Protein AF-A0A6L7GH32-F1 (afdb_monomer)

Nearest PDB structures (foldseek):
  4e69-assembly1_B  TM=6.789E-01  e=4.777E+00  Oceanicola granulosus HTCC2516
  1tfe-assembly1_A-2  TM=6.908E-01  e=7.523E+00  Thermus thermophilus

Mean predicted aligned error: 10.5 Å

Organism: NCBI:txid1849021

Radius of gyration: 19.17 Å; Cα contacts (8 Å, |Δi|>4): 123; chains: 1; bounding box: 41×39×49 Å

Solvent-accessible surface area (backbone atoms only — not comparable to full-atom values): 8991 Å² total; per-residue (Å²): 132,57,72,69,58,53,53,52,50,51,54,54,54,58,49,50,53,65,69,59,48,44,58,91,84,36,71,54,90,64,94,74,37,74,51,85,72,98,73,86,88,72,58,81,89,29,44,66,53,24,52,50,42,38,52,54,28,53,77,66,68,46,56,62,48,33,28,50,49,33,18,45,61,73,35,36,99,73,83,87,57,57,54,53,92,94,62,56,97,86,47,87,66,61,55,75,67,46,94,81,47,30,35,70,44,72,44,87,48,71,64,49,43,62,77,43,38,87,59,66,68,38,40,49,67,58,32,67,76,64,55,60,88,52,50,72,50,70,39,80,70,69,64,92,63,38,98

Foldseek 3Di:
DDPVVVVVVVVVVVVVVQQPQDQVNHRDPDDWDFADDPDDDAPPQLVVQLVVQLVVCVVSVGDCRGSNVRSRVVRDPDDADQADPPDDPPPPDCSVVPPQHAHEQEQPDPVSCVVCCVLLVQAPVSVVVPPDPSYDYYPPDPNVSHD

Sequence (147 aa):
MGLAARLAQAKKAKRSFLDAISLRGQPAEYPLLAGYSDFLVIPAEAIDDFVHYCGVFAALNIFAEVAVPTALALAADSVKTELCANSHFHDENPARTDPHGLCGVELWNAADKARHAGLLDGSLDHLCANFPADWLYIHPVKLSRYT

pLDDT: mean 77.71, std 15.43, range [43.84, 98.19]

Structure (mmCIF, N/CA/C/O backbone):
data_AF-A0A6L7GH32-F1
#
_entry.id   AF-A0A6L7GH32-F1
#
loop_
_atom_site.group_PDB
_atom_site.id
_atom_site.type_symbol
_atom_site.label_atom_id
_atom_site.label_alt_id
_atom_site.label_comp_id
_atom_site.label_asym_id
_atom_site.label_entity_id
_atom_site.label_seq_id
_atom_site.pdbx_PDB_ins_code
_atom_site.Cartn_x
_atom_site.Cartn_y
_atom_site.Cartn_z
_atom_site.occupancy
_atom_site.B_iso_or_equiv
_atom_site.auth_seq_id
_atom_site.auth_comp_id
_atom_site.auth_asym_id
_atom_site.auth_atom_id
_atom_site.pdbx_PDB_model_num
ATOM 1 N N . MET A 1 1 ? 15.127 27.411 19.476 1.00 56.69 1 MET A N 1
ATOM 2 C CA . MET A 1 1 ? 14.548 26.193 20.093 1.00 56.69 1 MET A CA 1
ATOM 3 C C . MET A 1 1 ? 15.514 25.041 19.866 1.00 56.69 1 MET A C 1
ATOM 5 O O . MET A 1 1 ? 15.874 24.818 18.718 1.00 56.69 1 MET A O 1
ATOM 9 N N . GLY A 1 2 ? 15.984 24.371 20.924 1.00 70.94 2 GLY A N 1
ATOM 10 C CA . GLY A 1 2 ? 16.946 23.265 20.800 1.00 70.94 2 GLY A CA 1
ATOM 11 C C . GLY A 1 2 ? 16.342 22.024 20.130 1.00 70.94 2 GLY A C 1
ATOM 12 O O . GLY A 1 2 ? 15.134 21.800 20.226 1.00 70.94 2 GLY A O 1
ATOM 13 N N . LEU A 1 3 ? 17.179 21.215 19.473 1.00 61.66 3 LEU A N 1
ATOM 14 C CA . LEU A 1 3 ? 16.788 20.001 18.737 1.00 61.66 3 LEU A CA 1
ATOM 15 C C . LEU A 1 3 ? 15.916 19.051 19.582 1.00 61.66 3 LEU A C 1
ATOM 17 O O . LEU A 1 3 ? 14.873 18.592 19.124 1.00 61.66 3 LEU A O 1
ATOM 21 N N . ALA A 1 4 ? 16.266 18.857 20.856 1.00 64.88 4 ALA A N 1
ATOM 22 C CA . ALA A 1 4 ? 15.500 18.037 21.797 1.00 64.88 4 ALA A CA 1
ATOM 23 C C . ALA A 1 4 ? 14.073 18.567 22.058 1.00 64.88 4 ALA A C 1
ATOM 25 O O . ALA A 1 4 ? 13.132 17.784 22.168 1.00 64.88 4 ALA A O 1
ATOM 26 N N . ALA A 1 5 ? 13.886 19.892 22.100 1.00 60.28 5 ALA A N 1
ATOM 27 C CA . ALA A 1 5 ? 12.573 20.509 22.300 1.00 60.28 5 ALA A CA 1
ATOM 28 C C . ALA A 1 5 ? 11.682 20.378 21.053 1.00 60.28 5 ALA A C 1
ATOM 30 O O . ALA A 1 5 ? 10.479 20.154 21.177 1.00 60.28 5 ALA A O 1
ATOM 31 N N . ARG A 1 6 ? 12.273 20.454 19.850 1.00 50.50 6 ARG A N 1
ATOM 32 C CA . ARG A 1 6 ? 11.562 20.204 18.583 1.00 50.50 6 ARG A CA 1
ATOM 33 C C . ARG A 1 6 ? 11.116 18.746 18.458 1.00 50.50 6 ARG A C 1
ATOM 35 O O . ARG A 1 6 ? 9.960 18.499 18.130 1.00 50.50 6 ARG A O 1
ATOM 42 N N . LEU A 1 7 ? 11.988 17.794 18.798 1.00 54.31 7 LEU A N 1
ATOM 43 C CA . LEU A 1 7 ? 11.668 16.360 18.787 1.00 54.31 7 LEU A CA 1
ATOM 44 C C . LEU A 1 7 ? 10.582 15.995 19.814 1.00 54.31 7 LEU A C 1
ATOM 46 O O . LEU A 1 7 ? 9.678 15.216 19.513 1.00 54.31 7 LEU A O 1
ATOM 50 N N . ALA A 1 8 ? 10.626 16.589 21.010 1.00 53.38 8 ALA A N 1
ATOM 51 C CA . ALA A 1 8 ? 9.599 16.396 22.033 1.00 53.38 8 ALA A CA 1
ATOM 52 C C . ALA A 1 8 ? 8.235 16.968 21.608 1.00 53.38 8 ALA A C 1
ATOM 54 O O . ALA A 1 8 ? 7.204 16.335 21.834 1.00 53.38 8 ALA A O 1
ATOM 55 N N . GLN A 1 9 ? 8.218 18.133 20.953 1.00 49.41 9 GLN A N 1
ATOM 56 C CA . GLN A 1 9 ? 6.991 18.746 20.445 1.00 49.41 9 GLN A CA 1
ATOM 57 C C . GLN A 1 9 ? 6.383 17.950 19.280 1.00 49.41 9 GLN A C 1
ATOM 59 O O . GLN A 1 9 ? 5.174 17.728 19.274 1.00 49.41 9 GLN A O 1
ATOM 64 N N . ALA A 1 10 ? 7.209 17.438 18.361 1.00 52.53 10 ALA A N 1
ATOM 65 C CA . ALA A 1 10 ? 6.764 16.552 17.285 1.00 52.53 10 ALA A CA 1
ATOM 66 C C . ALA A 1 10 ? 6.168 15.238 17.827 1.00 52.53 10 ALA A C 1
ATOM 68 O O . ALA A 1 10 ? 5.080 14.841 17.417 1.00 52.53 10 ALA A O 1
ATOM 69 N N . LYS A 1 11 ? 6.809 14.602 18.823 1.00 49.41 11 LYS A N 1
ATOM 70 C CA . LYS A 1 11 ? 6.249 13.420 19.510 1.00 49.41 11 LYS A CA 1
ATOM 71 C C . LYS A 1 11 ? 4.917 13.714 20.209 1.00 49.41 11 LYS A C 1
ATOM 73 O O . LYS A 1 11 ? 4.025 12.871 20.188 1.00 49.41 11 LYS A O 1
ATOM 78 N N . LYS A 1 12 ? 4.770 14.897 20.816 1.00 46.41 12 LYS A N 1
ATOM 79 C CA . LYS A 1 12 ? 3.535 15.312 21.501 1.00 46.41 12 LYS A CA 1
ATOM 80 C C . LYS A 1 12 ? 2.378 15.546 20.519 1.00 46.41 12 LYS A C 1
ATOM 82 O O . LYS A 1 12 ? 1.256 15.167 20.828 1.00 46.41 12 LYS A O 1
ATOM 87 N N . ALA A 1 13 ? 2.661 16.102 19.339 1.00 54.34 13 ALA A N 1
ATOM 88 C CA . ALA A 1 13 ? 1.679 16.287 18.267 1.00 54.34 13 ALA A CA 1
ATOM 89 C C . ALA A 1 13 ? 1.266 14.961 17.594 1.00 54.34 13 ALA A C 1
ATOM 91 O O . ALA A 1 13 ? 0.090 14.767 17.308 1.00 54.34 13 ALA A O 1
ATOM 92 N N . LYS A 1 14 ? 2.198 14.011 17.400 1.00 50.19 14 LYS A N 1
ATOM 93 C CA . LYS A 1 14 ? 1.874 12.673 16.856 1.00 50.19 14 LYS A CA 1
ATOM 94 C C . LYS A 1 14 ? 0.947 11.875 17.787 1.00 50.19 14 LYS A C 1
ATOM 96 O O . LYS A 1 14 ? 0.012 11.240 17.314 1.00 50.19 14 LYS A O 1
ATOM 101 N N . ARG A 1 15 ? 1.162 11.947 19.109 1.00 49.94 15 ARG A N 1
ATOM 102 C CA . ARG A 1 15 ? 0.260 11.329 20.100 1.00 49.94 15 ARG A CA 1
ATOM 103 C C . ARG A 1 15 ? -1.145 11.936 20.050 1.00 49.94 15 ARG A C 1
ATOM 105 O O . ARG A 1 15 ? -2.117 11.195 20.046 1.00 49.94 15 ARG A O 1
ATOM 112 N N . SER A 1 16 ? -1.255 13.260 19.891 1.00 56.47 16 SER A N 1
ATOM 113 C CA . SER A 1 16 ? -2.560 13.930 19.927 1.00 56.47 16 SER A CA 1
ATOM 114 C C . SER A 1 16 ? -3.489 13.584 18.766 1.00 56.47 16 SER A C 1
ATOM 116 O O . SER A 1 16 ? -4.686 13.761 18.924 1.00 56.47 16 SER A O 1
ATOM 118 N N . PHE A 1 17 ? -2.980 13.142 17.609 1.00 60.72 17 PHE A N 1
ATOM 119 C CA . PHE A 1 17 ? -3.841 12.728 16.494 1.00 60.72 17 PHE A CA 1
ATOM 120 C C . PHE A 1 17 ? -4.503 11.376 16.772 1.00 60.72 17 PHE A C 1
ATOM 122 O O . PHE A 1 17 ? -5.721 11.280 16.690 1.00 60.72 17 PHE A O 1
ATOM 129 N N . LEU A 1 18 ? -3.722 10.364 17.167 1.00 59.25 18 LEU A N 1
ATOM 130 C CA . LEU A 1 18 ? -4.257 9.042 17.509 1.00 59.25 18 LEU A CA 1
ATOM 131 C C . LEU A 1 18 ? -5.139 9.097 18.764 1.00 59.25 18 LEU A C 1
ATOM 133 O O . LEU A 1 18 ? -6.214 8.509 18.771 1.00 59.25 18 LEU A O 1
ATOM 137 N N . ASP A 1 19 ? -4.740 9.879 19.773 1.00 57.69 19 ASP A N 1
ATOM 138 C CA . ASP A 1 19 ? -5.550 10.123 20.975 1.00 57.69 19 ASP A CA 1
ATOM 139 C C . ASP A 1 19 ? -6.848 10.906 20.657 1.00 57.69 19 ASP A C 1
ATOM 141 O O . ASP A 1 19 ? -7.808 10.854 21.425 1.00 57.69 19 ASP A O 1
ATOM 145 N N . ALA A 1 20 ? -6.895 11.634 19.530 1.00 56.44 20 ALA A N 1
ATOM 146 C CA . ALA A 1 20 ? -8.085 12.340 19.045 1.00 56.44 20 ALA A CA 1
ATOM 147 C C . ALA A 1 20 ? -8.989 11.479 18.152 1.00 56.44 20 ALA A C 1
ATOM 14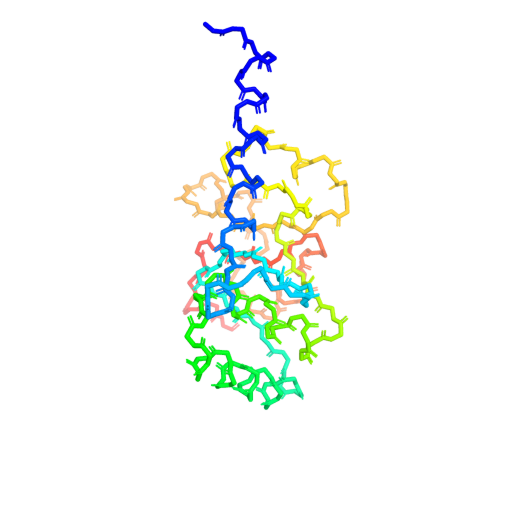9 O O . ALA A 1 20 ? -10.112 11.903 17.851 1.00 56.44 20 ALA A O 1
ATOM 150 N N . ILE A 1 21 ? -8.545 10.282 17.744 1.00 63.44 21 ILE A N 1
ATOM 151 C CA . ILE A 1 21 ? -9.418 9.331 17.060 1.00 63.44 21 ILE A CA 1
ATOM 152 C C . ILE A 1 21 ? -10.428 8.836 18.088 1.00 63.44 21 ILE A C 1
ATOM 154 O O . ILE A 1 21 ? -10.175 7.953 18.908 1.00 63.44 21 ILE A O 1
ATOM 158 N N . SER A 1 22 ? -11.595 9.463 18.046 1.00 61.19 22 SER A N 1
ATOM 159 C CA . SER A 1 22 ? -12.705 9.153 18.922 1.00 61.19 22 SER A CA 1
ATOM 160 C C . SER A 1 22 ? -13.823 8.511 18.118 1.00 61.19 22 SER A C 1
ATOM 162 O O . SER A 1 22 ? -14.255 9.020 17.084 1.00 61.19 22 SER A O 1
ATOM 164 N N . LEU A 1 23 ? -14.320 7.383 18.610 1.00 63.44 23 LEU A N 1
ATOM 165 C CA . LEU A 1 23 ? -15.555 6.795 18.123 1.00 63.44 23 LEU A CA 1
ATOM 166 C C . LEU A 1 23 ? -16.688 7.420 18.929 1.00 63.44 23 LEU A C 1
ATOM 168 O O . LEU A 1 23 ? -16.811 7.195 20.131 1.00 63.44 23 LEU A O 1
ATOM 172 N N . ARG A 1 24 ? -17.507 8.250 18.273 1.00 62.88 24 ARG A N 1
ATOM 173 C CA . ARG A 1 24 ? -18.643 8.951 18.907 1.00 62.88 24 ARG A CA 1
ATOM 174 C C . ARG A 1 24 ? -18.239 9.801 20.127 1.00 62.88 24 ARG A C 1
ATOM 176 O O . ARG A 1 24 ? -18.983 9.884 21.101 1.00 62.88 24 ARG A O 1
ATOM 183 N N . GLY A 1 25 ? -17.061 10.427 20.085 1.00 63.56 25 GLY A N 1
ATOM 184 C CA . GLY A 1 25 ? -16.564 11.283 21.170 1.00 63.56 25 GLY A CA 1
ATOM 185 C C . GLY A 1 25 ? -15.986 10.534 22.376 1.00 63.56 25 GLY A C 1
ATOM 186 O O . GLY A 1 25 ? -15.688 11.169 23.384 1.00 63.56 25 GLY A O 1
ATOM 187 N N . GLN A 1 26 ? -15.814 9.211 22.283 1.00 66.06 26 GLN A N 1
ATOM 188 C CA . GLN A 1 26 ? -15.060 8.401 23.244 1.00 66.06 26 GLN A CA 1
ATOM 189 C C . GLN A 1 26 ? -13.770 7.880 22.595 1.00 66.06 26 GLN A C 1
ATOM 191 O O . GLN A 1 26 ? -13.777 7.632 21.387 1.00 66.06 26 GLN A O 1
ATOM 196 N N . PRO A 1 27 ? -12.669 7.705 23.349 1.00 65.00 27 PRO A N 1
ATOM 197 C CA . PRO A 1 27 ? -11.458 7.072 22.831 1.00 65.00 27 PRO A CA 1
ATOM 198 C C . PRO A 1 27 ? -11.778 5.705 22.218 1.00 65.00 27 PRO A C 1
ATOM 200 O O . PRO A 1 27 ? -12.539 4.930 22.797 1.00 65.00 27 PRO A O 1
ATOM 203 N N . ALA A 1 28 ? -11.227 5.410 21.041 1.00 67.44 28 ALA A N 1
ATOM 204 C CA . ALA A 1 28 ? -11.411 4.099 20.431 1.00 67.44 28 ALA A CA 1
ATOM 205 C C . ALA A 1 28 ? -10.708 3.015 21.273 1.00 67.44 28 ALA A C 1
ATOM 207 O O . ALA A 1 28 ? -9.496 3.063 21.463 1.00 67.44 28 ALA A O 1
ATOM 208 N N . GLU A 1 29 ? -11.461 2.029 21.772 1.00 67.19 29 GLU A N 1
ATOM 209 C CA . GLU A 1 29 ? -10.904 0.884 22.521 1.00 67.19 29 GLU A CA 1
ATOM 210 C C . GLU A 1 29 ? -10.194 -0.131 21.607 1.00 67.19 29 GLU A C 1
ATOM 212 O O . GLU A 1 29 ? -9.386 -0.936 22.068 1.00 67.19 29 GLU A O 1
ATOM 217 N N . TYR A 1 30 ? -10.491 -0.093 20.306 1.00 67.06 30 TYR A N 1
ATOM 218 C CA . TYR A 1 30 ? -9.920 -0.986 19.304 1.00 67.06 30 TYR A CA 1
ATOM 219 C C . TYR A 1 30 ? -8.658 -0.372 18.678 1.00 67.06 30 TYR A C 1
ATOM 221 O O . TYR A 1 30 ? -8.666 0.830 18.398 1.00 67.06 30 TYR A O 1
ATOM 229 N N . PRO A 1 31 ? -7.587 -1.151 18.417 1.00 73.94 31 PRO A N 1
ATOM 230 C CA . PRO A 1 31 ? -6.397 -0.628 17.758 1.00 73.94 31 PRO A CA 1
ATOM 231 C C . PRO A 1 31 ? -6.744 -0.180 16.336 1.00 73.94 31 PRO A C 1
ATOM 233 O O . PRO A 1 31 ? -6.986 -0.994 15.448 1.00 73.94 31 PRO A O 1
ATOM 236 N N . LEU A 1 32 ? -6.780 1.134 16.134 1.00 85.00 32 LEU A N 1
ATOM 237 C CA . LEU A 1 32 ? -6.929 1.749 14.823 1.00 85.00 32 LEU A CA 1
ATOM 238 C C . LEU A 1 32 ? -5.548 2.093 14.271 1.00 85.00 32 LEU A C 1
ATOM 240 O O . LEU A 1 32 ? -4.673 2.578 14.993 1.00 85.00 32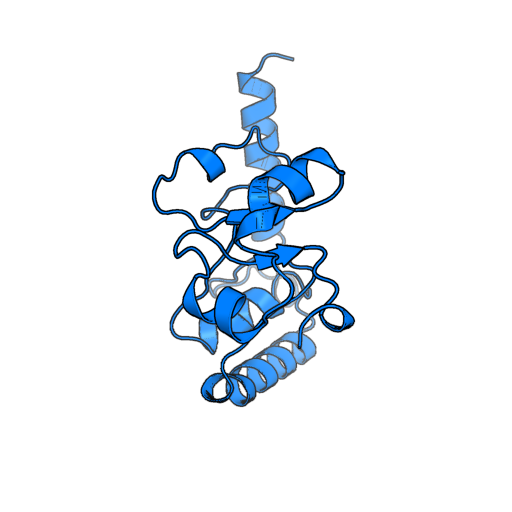 LEU A O 1
ATOM 244 N N . LEU A 1 33 ? -5.361 1.844 12.980 1.00 85.62 33 LEU A N 1
ATOM 245 C CA . LEU A 1 33 ? -4.165 2.242 12.252 1.00 85.62 33 LEU A CA 1
ATOM 246 C C . LEU A 1 33 ? -4.414 3.583 11.580 1.00 85.62 33 LEU A C 1
ATOM 248 O O . LEU A 1 33 ? -5.520 3.845 11.121 1.00 85.62 33 LEU A O 1
ATOM 252 N N . ALA A 1 34 ? -3.375 4.408 11.493 1.00 84.00 34 ALA A N 1
ATOM 253 C CA . ALA A 1 34 ? -3.394 5.630 10.706 1.00 84.00 34 ALA A CA 1
ATOM 254 C C . ALA A 1 34 ? -2.281 5.598 9.661 1.00 84.00 34 ALA A C 1
ATOM 256 O O . ALA A 1 34 ? -1.167 5.151 9.945 1.00 84.00 34 ALA A O 1
ATOM 257 N N . GLY A 1 35 ? -2.579 6.085 8.465 1.00 80.62 35 GLY A N 1
ATOM 258 C CA . GLY A 1 35 ? -1.654 6.082 7.346 1.00 80.62 35 GLY A CA 1
ATOM 259 C C . GLY A 1 35 ? -2.174 6.913 6.185 1.00 80.62 35 GLY A C 1
ATOM 260 O O . GLY A 1 35 ? -3.370 7.158 6.057 1.00 80.62 35 GLY A O 1
ATOM 261 N N . TYR A 1 36 ? -1.246 7.331 5.334 1.00 79.44 36 TYR A N 1
ATOM 262 C CA . TYR A 1 36 ? -1.522 8.100 4.130 1.00 79.44 36 TYR A CA 1
ATOM 263 C C . TYR A 1 36 ? -1.010 7.321 2.921 1.00 79.44 36 TYR A C 1
ATOM 265 O O . TYR A 1 36 ? 0.106 6.800 2.957 1.00 79.44 36 TYR A O 1
ATOM 273 N N . SER A 1 37 ? -1.820 7.243 1.868 1.00 79.19 37 SER A N 1
ATOM 274 C CA . SER A 1 37 ? -1.400 6.723 0.568 1.00 79.19 37 SER A CA 1
ATOM 275 C C . SER A 1 37 ? -2.264 7.316 -0.539 1.00 79.19 37 SER A C 1
ATOM 277 O O . SER A 1 37 ? -3.483 7.387 -0.390 1.00 79.19 37 SER A O 1
ATOM 279 N N . ASP A 1 38 ? -1.647 7.683 -1.662 1.00 77.81 38 ASP A N 1
ATOM 280 C CA . ASP A 1 38 ? -2.369 8.152 -2.851 1.00 77.81 38 ASP A CA 1
ATOM 281 C C . ASP A 1 38 ? -2.995 6.995 -3.650 1.00 77.81 38 ASP A C 1
ATOM 283 O O . ASP A 1 38 ? -3.978 7.185 -4.365 1.00 77.81 38 ASP A O 1
ATOM 287 N N . PHE A 1 39 ? -2.442 5.783 -3.537 1.00 84.62 39 PHE A N 1
ATOM 288 C CA . PHE A 1 39 ? -2.967 4.586 -4.196 1.00 84.62 39 PHE A CA 1
ATOM 289 C C . PHE A 1 39 ? -2.768 3.332 -3.341 1.00 84.62 39 PHE A C 1
ATOM 291 O O . PHE A 1 39 ? -1.922 3.289 -2.450 1.00 84.62 39 PHE A O 1
ATOM 298 N N . LEU A 1 40 ? -3.556 2.293 -3.607 1.00 89.00 40 LEU A N 1
ATOM 299 C CA . LEU A 1 40 ? -3.494 1.015 -2.900 1.00 89.00 40 LEU A CA 1
ATOM 300 C C . LEU A 1 40 ? -3.575 -0.120 -3.914 1.00 89.00 40 LEU A C 1
ATOM 302 O O . LEU A 1 40 ? -4.294 -0.019 -4.909 1.00 89.00 40 LEU A O 1
ATOM 306 N N . VAL A 1 41 ? -2.853 -1.203 -3.644 1.00 90.50 41 VAL A N 1
ATOM 307 C CA . VAL A 1 41 ? -2.936 -2.452 -4.404 1.00 90.50 41 VAL A CA 1
ATOM 308 C C . VAL A 1 41 ? -3.400 -3.531 -3.441 1.00 90.50 41 VAL A C 1
ATOM 310 O O . VAL A 1 41 ? -2.799 -3.711 -2.384 1.00 90.50 41 VAL A O 1
ATOM 313 N N . ILE A 1 42 ? -4.488 -4.213 -3.789 1.00 93.81 42 ILE A N 1
ATOM 314 C CA . ILE A 1 42 ? -5.171 -5.16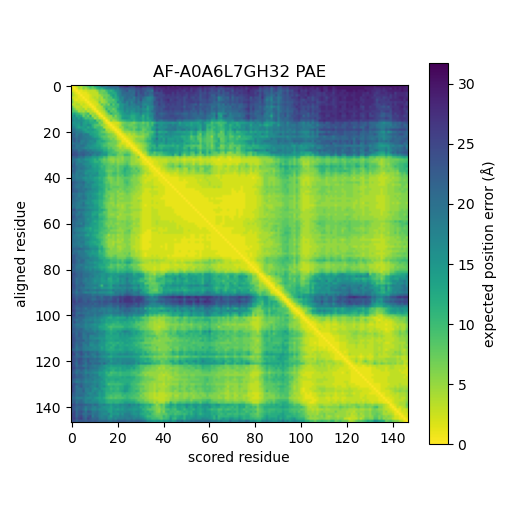3 -2.909 1.00 93.81 42 ILE A CA 1
ATOM 315 C C . ILE A 1 42 ? -5.275 -6.501 -3.647 1.00 93.81 42 ILE A C 1
ATOM 317 O O . ILE A 1 42 ? -5.687 -6.496 -4.812 1.00 93.81 42 ILE A O 1
ATOM 321 N N . PRO A 1 43 ? -4.898 -7.629 -3.016 1.00 94.25 43 PRO A N 1
ATOM 322 C CA . PRO A 1 43 ? -5.117 -8.954 -3.586 1.00 94.25 43 PRO A CA 1
ATOM 323 C C . PRO A 1 43 ? -6.597 -9.181 -3.900 1.00 94.25 43 PRO A C 1
ATOM 325 O O . PRO A 1 43 ? -7.472 -8.729 -3.159 1.00 94.25 43 PRO A O 1
ATOM 328 N N . ALA A 1 44 ? -6.883 -9.884 -4.994 1.00 96.44 44 ALA A N 1
ATOM 329 C CA . ALA A 1 44 ? -8.258 -10.103 -5.440 1.00 96.44 44 ALA A CA 1
ATOM 330 C C . ALA A 1 44 ? -9.079 -10.875 -4.396 1.00 96.44 44 ALA A C 1
ATOM 332 O O . ALA A 1 44 ? -10.262 -10.620 -4.227 1.00 96.44 44 ALA A O 1
ATOM 333 N N . GLU A 1 45 ? -8.438 -11.779 -3.665 1.00 96.50 45 GLU A N 1
ATOM 334 C CA . GLU A 1 45 ? -9.016 -12.567 -2.583 1.00 96.50 45 GLU A CA 1
ATOM 335 C C . GLU A 1 45 ? -9.377 -11.744 -1.334 1.00 96.50 45 GLU A C 1
ATOM 337 O O . GLU A 1 45 ? -10.260 -12.150 -0.589 1.00 96.50 45 GLU A O 1
ATOM 342 N N . ALA A 1 46 ? -8.737 -10.589 -1.118 1.00 97.06 46 ALA A N 1
ATOM 343 C CA . ALA A 1 46 ? -8.948 -9.737 0.058 1.00 97.06 46 ALA A CA 1
ATOM 344 C C . ALA A 1 46 ? -9.883 -8.545 -0.219 1.00 97.06 46 ALA A C 1
ATOM 346 O O . ALA A 1 46 ? -10.217 -7.786 0.694 1.00 97.06 46 ALA A O 1
ATOM 347 N N . ILE A 1 47 ? -10.287 -8.332 -1.479 1.00 97.12 47 ILE A N 1
ATOM 348 C CA . ILE A 1 47 ? -11.023 -7.125 -1.877 1.00 97.12 47 ILE A CA 1
ATOM 349 C C . ILE A 1 47 ? -12.417 -7.055 -1.246 1.00 97.12 47 ILE A C 1
ATOM 351 O O . ILE A 1 47 ? -12.841 -5.972 -0.841 1.00 97.12 47 ILE A O 1
ATOM 355 N N . ASP A 1 48 ? -13.106 -8.190 -1.120 1.00 98.19 48 ASP A N 1
ATOM 356 C CA . ASP A 1 48 ? -14.470 -8.240 -0.590 1.00 98.19 48 ASP A CA 1
ATOM 357 C C . ASP A 1 48 ? -14.493 -7.857 0.897 1.00 98.19 48 ASP A C 1
ATOM 359 O O . ASP A 1 48 ? -15.263 -6.979 1.300 1.00 98.19 48 ASP A O 1
ATOM 363 N N . ASP A 1 49 ? -13.584 -8.427 1.694 1.00 98.06 49 ASP A N 1
ATOM 364 C CA . ASP A 1 49 ? -13.423 -8.091 3.112 1.00 98.06 49 ASP A CA 1
ATOM 365 C C . ASP A 1 49 ? -12.974 -6.636 3.293 1.00 98.06 49 ASP A C 1
ATOM 367 O O . ASP A 1 49 ? -13.532 -5.900 4.112 1.00 98.06 49 ASP A O 1
ATOM 371 N N . PHE A 1 50 ? -12.024 -6.172 2.476 1.00 97.38 50 PHE A N 1
ATOM 372 C CA . PHE A 1 50 ? -11.562 -4.785 2.507 1.00 97.38 50 PHE A CA 1
ATOM 373 C C . PHE A 1 50 ? -12.707 -3.794 2.260 1.00 97.38 50 PHE A C 1
ATOM 375 O O . PHE A 1 50 ? -12.872 -2.829 3.014 1.00 97.38 50 PHE A O 1
ATOM 382 N N . VAL A 1 51 ? -13.523 -4.033 1.227 1.00 97.50 51 VAL A N 1
ATOM 383 C CA . VAL A 1 51 ? -14.675 -3.184 0.892 1.00 97.50 51 VAL A CA 1
ATOM 384 C C . VAL A 1 51 ? -15.732 -3.253 1.992 1.00 97.50 51 VAL A C 1
ATOM 386 O O . VAL A 1 51 ? -16.292 -2.216 2.361 1.00 97.50 51 VAL A O 1
ATOM 389 N N . HIS A 1 52 ? -15.977 -4.437 2.559 1.00 98.19 52 HIS A N 1
ATOM 390 C CA . HIS A 1 52 ? -16.894 -4.602 3.682 1.00 98.19 52 HIS A CA 1
ATOM 391 C C . HIS A 1 52 ? -16.470 -3.747 4.886 1.00 98.19 52 HIS A C 1
ATOM 393 O O . HIS A 1 52 ? -17.266 -2.943 5.381 1.00 98.19 52 HIS A O 1
ATOM 399 N N . TYR A 1 53 ? -15.207 -3.842 5.314 1.00 96.81 53 TYR A N 1
ATOM 400 C CA . TYR A 1 53 ? -14.684 -3.042 6.424 1.00 96.81 53 TYR A CA 1
ATOM 401 C C . TYR A 1 53 ? -14.697 -1.543 6.124 1.00 96.81 53 TYR A C 1
ATOM 403 O O . TYR A 1 53 ? -15.097 -0.758 6.985 1.00 96.81 53 TYR A O 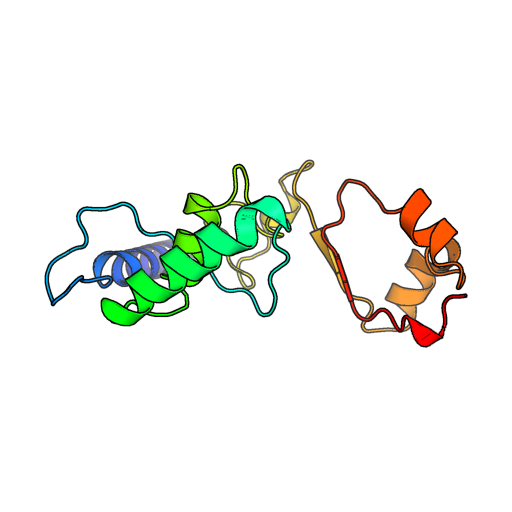1
ATOM 411 N N . CYS A 1 54 ? -14.357 -1.132 4.898 1.00 95.75 54 CYS A N 1
ATOM 412 C CA . CYS A 1 54 ? -14.501 0.261 4.472 1.00 95.75 54 CYS A CA 1
ATOM 413 C C . CYS A 1 54 ? -15.944 0.759 4.637 1.00 95.75 54 CYS A C 1
ATOM 415 O O . CYS A 1 54 ? -16.159 1.854 5.156 1.00 95.75 54 CYS A O 1
ATOM 417 N N . GLY A 1 55 ? -16.936 -0.052 4.257 1.00 96.81 55 GLY A N 1
ATOM 418 C CA . GLY A 1 55 ? -18.354 0.264 4.436 1.00 96.81 55 GLY A CA 1
ATOM 419 C C . GLY A 1 55 ? -18.757 0.406 5.907 1.00 96.81 55 GLY A C 1
ATOM 420 O O . GLY A 1 55 ? -19.442 1.364 6.272 1.00 96.81 55 GLY A O 1
ATOM 421 N N . VAL A 1 56 ? -18.288 -0.499 6.772 1.00 94.69 56 VAL A N 1
ATOM 422 C CA . VAL A 1 56 ? -18.517 -0.428 8.227 1.00 94.69 56 VAL A CA 1
ATOM 423 C C . VAL A 1 56 ? -17.908 0.848 8.814 1.00 94.69 56 VAL A C 1
ATOM 425 O O . VAL A 1 56 ? -18.581 1.580 9.540 1.00 94.69 56 VAL A O 1
ATOM 428 N N . PHE A 1 57 ? -16.657 1.162 8.478 1.00 92.69 57 PHE A N 1
ATOM 429 C CA . PHE A 1 57 ? -15.977 2.354 8.983 1.00 92.69 57 PHE A CA 1
ATOM 430 C C . PHE A 1 57 ? -16.570 3.656 8.444 1.00 92.69 57 PHE A C 1
ATOM 432 O O . PHE A 1 57 ? -16.663 4.634 9.191 1.00 92.69 57 PHE A O 1
ATOM 439 N N . ALA A 1 58 ? -17.063 3.657 7.203 1.00 92.81 58 ALA A N 1
ATOM 440 C CA . ALA A 1 58 ? -17.838 4.765 6.659 1.00 92.81 58 ALA A CA 1
ATOM 441 C C . ALA A 1 58 ? -19.139 4.981 7.451 1.00 92.81 58 ALA A C 1
ATOM 443 O O . ALA A 1 58 ? -19.444 6.112 7.826 1.00 92.81 58 ALA A O 1
ATOM 444 N N . ALA A 1 59 ? -19.868 3.913 7.797 1.00 93.19 59 ALA A N 1
ATOM 445 C CA . ALA A 1 59 ? -21.075 4.005 8.626 1.00 93.19 59 ALA A CA 1
ATOM 446 C C . ALA A 1 59 ? -20.788 4.510 10.056 1.00 93.19 59 ALA A C 1
ATOM 448 O O . ALA A 1 59 ? -21.644 5.129 10.692 1.00 93.19 59 ALA A O 1
ATOM 449 N N . LEU A 1 60 ? -19.574 4.276 10.558 1.00 88.44 60 LEU A N 1
ATOM 450 C CA . LEU A 1 60 ? -19.087 4.803 11.834 1.00 88.44 60 LEU A CA 1
ATOM 451 C C .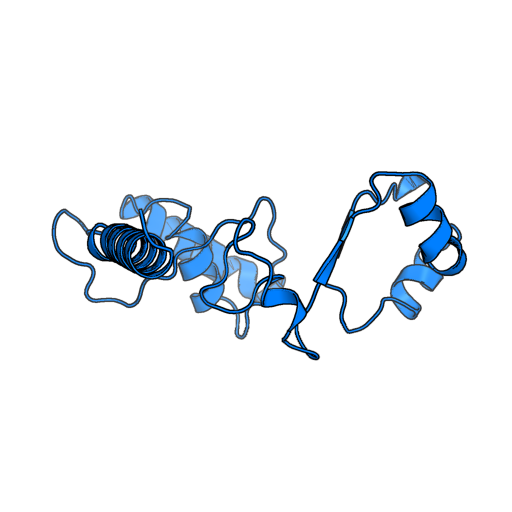 LEU A 1 60 ? -18.527 6.234 11.737 1.00 88.44 60 LEU A C 1
ATOM 453 O O . LEU A 1 60 ? -18.157 6.794 12.768 1.00 88.44 60 LEU A O 1
ATOM 457 N N . ASN A 1 61 ? -18.506 6.839 10.543 1.00 86.81 61 ASN A N 1
ATOM 458 C CA . ASN A 1 61 ? -17.894 8.142 10.254 1.00 86.81 61 ASN A CA 1
ATOM 459 C C . ASN A 1 61 ? -16.413 8.225 10.666 1.00 86.81 61 ASN A C 1
ATOM 461 O O . ASN A 1 61 ? -15.955 9.250 11.174 1.00 86.81 61 ASN A O 1
ATOM 465 N N . ILE A 1 62 ? -15.657 7.145 10.464 1.00 86.56 62 ILE A N 1
ATOM 466 C CA . ILE A 1 62 ? -14.210 7.145 10.701 1.00 86.56 62 ILE A CA 1
ATOM 467 C C . ILE A 1 62 ? -13.511 7.843 9.531 1.00 86.56 62 ILE A C 1
ATOM 469 O O . ILE A 1 62 ? -13.833 7.612 8.365 1.00 86.56 62 ILE A O 1
ATOM 473 N N . PHE A 1 63 ? -12.535 8.696 9.842 1.00 88.06 63 PHE A N 1
ATOM 474 C CA . PHE A 1 63 ? -11.754 9.412 8.837 1.00 88.06 63 PHE A CA 1
ATOM 475 C C . PHE A 1 63 ? -10.970 8.452 7.929 1.00 88.06 63 PHE A C 1
ATOM 477 O O . PHE A 1 63 ? -10.451 7.442 8.399 1.00 88.06 63 PHE A O 1
ATOM 484 N N . ALA A 1 64 ? -10.857 8.765 6.635 1.00 89.69 64 ALA A N 1
ATOM 485 C CA . ALA A 1 64 ? -10.312 7.848 5.630 1.00 89.69 64 ALA A CA 1
ATOM 486 C C . ALA A 1 64 ? -8.863 7.410 5.913 1.00 89.69 64 ALA A C 1
ATOM 488 O O . ALA A 1 64 ? -8.564 6.225 5.796 1.00 89.69 64 ALA A O 1
ATOM 489 N N . GLU A 1 65 ? -8.002 8.320 6.386 1.00 89.88 65 GLU A N 1
ATOM 490 C CA . GLU A 1 65 ? -6.612 8.015 6.783 1.00 89.88 65 GLU A CA 1
ATOM 491 C C . GLU A 1 65 ? -6.507 7.090 8.005 1.00 89.88 65 GLU A C 1
ATOM 493 O O . GLU A 1 65 ? -5.411 6.719 8.412 1.00 89.88 65 GLU A O 1
ATOM 498 N N . VAL A 1 66 ? -7.639 6.716 8.601 1.00 90.00 66 VAL A N 1
ATOM 499 C CA . VAL A 1 66 ? -7.737 5.733 9.681 1.00 90.00 66 VAL A CA 1
ATOM 500 C C . VAL A 1 66 ? -8.526 4.510 9.214 1.00 90.00 66 VAL A C 1
ATOM 502 O O . VAL A 1 66 ? -8.082 3.373 9.364 1.00 90.00 66 VAL A O 1
ATOM 505 N N . ALA A 1 67 ? -9.686 4.738 8.598 1.00 91.44 67 ALA A N 1
ATOM 506 C CA . ALA A 1 67 ? -10.587 3.699 8.117 1.00 91.44 67 ALA A CA 1
ATOM 507 C C . ALA A 1 67 ? -9.914 2.786 7.089 1.00 91.44 67 ALA A C 1
ATOM 509 O O . ALA A 1 67 ? -9.956 1.569 7.228 1.00 91.44 67 ALA A O 1
ATOM 510 N N . VAL A 1 68 ? -9.270 3.368 6.079 1.00 93.69 68 VAL A N 1
ATOM 511 C CA . VAL A 1 68 ? -8.671 2.633 4.962 1.00 93.69 68 VAL A CA 1
ATOM 512 C C . VAL A 1 68 ? -7.471 1.777 5.390 1.00 93.69 68 VAL A C 1
ATOM 514 O O . VAL A 1 68 ? -7.491 0.579 5.107 1.00 93.69 68 VAL A O 1
ATOM 517 N N . PRO A 1 69 ? -6.449 2.300 6.101 1.00 92.06 69 PRO A N 1
ATOM 518 C CA . PRO A 1 69 ? -5.336 1.465 6.558 1.00 92.06 69 PRO A CA 1
ATOM 519 C C . PRO A 1 69 ? -5.777 0.407 7.573 1.00 92.06 69 PRO A C 1
ATOM 521 O O . PRO A 1 69 ? -5.263 -0.709 7.544 1.00 92.06 69 PRO A O 1
ATOM 524 N N . THR A 1 70 ? -6.757 0.716 8.431 1.00 92.31 70 THR A N 1
ATOM 525 C CA . THR A 1 70 ? -7.329 -0.282 9.346 1.00 92.31 70 THR A CA 1
ATOM 526 C C . THR A 1 70 ? -8.061 -1.378 8.569 1.00 92.31 70 THR A C 1
ATOM 528 O O . THR A 1 70 ? -7.830 -2.552 8.826 1.00 92.31 70 THR A O 1
ATOM 531 N N . ALA A 1 71 ? -8.893 -1.025 7.583 1.00 94.88 71 ALA A N 1
ATOM 532 C CA . ALA A 1 71 ? -9.605 -1.995 6.747 1.00 94.88 71 ALA A CA 1
ATOM 533 C C . ALA A 1 71 ? -8.635 -2.901 5.987 1.00 94.88 71 ALA A C 1
ATOM 535 O O . ALA A 1 71 ? -8.842 -4.109 5.927 1.00 94.88 71 ALA A O 1
ATOM 536 N N . LEU A 1 72 ? -7.555 -2.329 5.452 1.00 94.00 72 LEU A N 1
ATOM 537 C CA . LEU A 1 72 ? -6.538 -3.086 4.733 1.00 94.00 72 LEU A CA 1
ATOM 538 C C . LEU A 1 72 ? -5.812 -4.080 5.643 1.00 94.00 72 LEU A C 1
ATOM 540 O O . LEU A 1 72 ? -5.637 -5.228 5.256 1.00 94.00 72 LEU A O 1
ATOM 544 N N . ALA A 1 73 ? -5.436 -3.669 6.855 1.00 92.12 73 ALA A N 1
ATOM 545 C CA . ALA A 1 73 ? -4.774 -4.553 7.813 1.00 92.12 73 ALA A CA 1
ATOM 546 C C . ALA A 1 73 ? -5.693 -5.639 8.395 1.00 92.12 73 ALA A C 1
ATOM 548 O O . ALA A 1 73 ? -5.197 -6.646 8.886 1.00 92.12 73 ALA A O 1
ATOM 549 N N 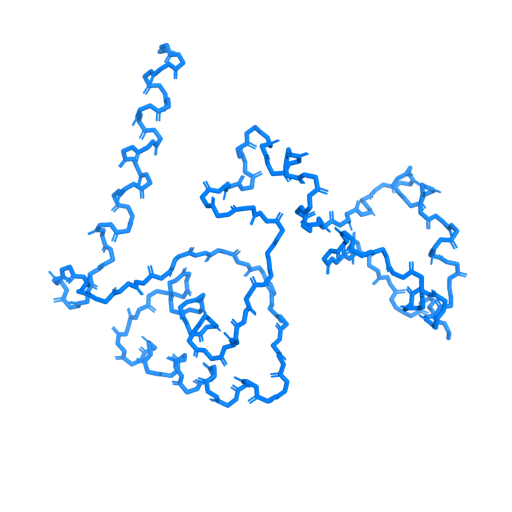. LEU A 1 74 ? -7.013 -5.429 8.373 1.00 94.19 74 LEU A N 1
ATOM 550 C CA . LEU A 1 74 ? -7.988 -6.446 8.770 1.00 94.19 74 LEU A CA 1
ATOM 551 C C . LEU A 1 74 ? -8.285 -7.440 7.643 1.00 94.19 74 LEU A C 1
ATOM 553 O O . LEU A 1 74 ? -8.548 -8.602 7.928 1.00 94.19 74 LEU A O 1
ATOM 557 N N . ALA A 1 75 ? -8.275 -6.983 6.389 1.00 95.94 75 ALA A N 1
ATOM 558 C CA . ALA A 1 75 ? -8.621 -7.803 5.230 1.00 95.94 75 ALA A CA 1
ATOM 559 C C . ALA A 1 75 ? -7.436 -8.583 4.647 1.00 95.94 75 ALA A C 1
ATOM 561 O O . ALA A 1 75 ? -7.627 -9.660 4.095 1.00 95.94 75 ALA A O 1
ATOM 562 N N . ALA A 1 76 ? -6.219 -8.040 4.723 1.00 93.38 76 ALA A N 1
ATOM 563 C CA . ALA A 1 76 ? -5.030 -8.655 4.143 1.00 93.38 76 ALA A CA 1
ATOM 564 C C . ALA A 1 76 ? -4.103 -9.227 5.224 1.00 93.38 76 ALA A C 1
ATOM 566 O O . ALA A 1 76 ? -3.843 -8.577 6.234 1.00 93.38 76 ALA A O 1
ATOM 567 N N . ASP A 1 77 ? -3.512 -10.395 4.954 1.00 89.62 77 ASP A N 1
ATOM 568 C CA . ASP A 1 77 ? -2.565 -11.059 5.865 1.00 89.62 77 ASP A CA 1
ATOM 569 C C . ASP A 1 77 ? -1.334 -10.199 6.190 1.00 89.62 77 ASP A C 1
ATOM 571 O O . ASP A 1 77 ? -0.756 -10.281 7.275 1.00 89.62 77 ASP A O 1
ATOM 575 N N . SER A 1 78 ? -0.886 -9.389 5.225 1.00 87.62 78 SER A N 1
ATOM 576 C CA . SER A 1 78 ? 0.250 -8.486 5.399 1.00 87.62 78 SER A CA 1
ATOM 577 C C . SER A 1 78 ? 0.129 -7.253 4.509 1.00 87.62 78 SER A C 1
ATOM 579 O O . SER A 1 78 ? -0.324 -7.333 3.367 1.00 87.62 78 SER A O 1
ATOM 581 N N . VAL A 1 79 ? 0.575 -6.107 5.028 1.00 87.19 79 VAL A N 1
ATOM 582 C CA . VAL A 1 79 ? 0.590 -4.829 4.308 1.00 87.19 79 VAL A CA 1
ATOM 583 C C . VAL A 1 79 ? 2.035 -4.398 4.094 1.00 87.19 79 VAL A C 1
ATOM 585 O O . VAL A 1 79 ? 2.814 -4.313 5.042 1.00 87.19 79 VAL A O 1
ATOM 588 N N . LYS A 1 80 ? 2.391 -4.124 2.837 1.00 84.81 80 LYS A N 1
ATOM 589 C CA . LYS A 1 80 ? 3.710 -3.619 2.441 1.00 84.81 80 LYS A CA 1
ATOM 590 C C . LYS A 1 80 ? 3.648 -2.105 2.246 1.00 84.81 80 LYS A C 1
ATOM 592 O O . LYS A 1 80 ? 2.746 -1.611 1.577 1.00 84.81 80 LYS A O 1
ATOM 597 N N . THR A 1 81 ? 4.615 -1.383 2.805 1.00 81.00 81 THR A N 1
ATOM 598 C CA . THR A 1 81 ? 4.708 0.084 2.740 1.00 81.00 81 THR A CA 1
ATOM 599 C C . THR A 1 81 ? 6.129 0.523 2.399 1.00 81.00 81 THR A C 1
ATOM 601 O O . THR A 1 81 ? 7.084 -0.196 2.681 1.00 81.00 81 THR A O 1
ATOM 604 N N . GLU A 1 82 ? 6.272 1.708 1.799 1.00 74.94 82 GLU A N 1
ATOM 605 C CA . GLU A 1 82 ? 7.583 2.315 1.503 1.00 74.94 82 GLU A CA 1
ATOM 606 C C . GLU A 1 82 ? 8.311 2.772 2.778 1.00 74.94 82 GLU A C 1
ATOM 608 O O . GLU A 1 82 ? 9.535 2.784 2.862 1.00 74.94 82 GLU A O 1
ATOM 613 N N . LEU A 1 83 ? 7.548 3.161 3.797 1.00 67.00 83 LEU A N 1
ATOM 614 C CA . LEU A 1 83 ? 8.080 3.621 5.071 1.00 67.00 83 LEU A CA 1
ATOM 615 C C . LEU A 1 83 ? 7.979 2.515 6.119 1.00 67.00 83 LEU A C 1
ATOM 617 O O . LEU A 1 83 ? 6.958 1.828 6.209 1.00 67.00 83 LEU A O 1
ATOM 621 N N . CYS A 1 84 ? 9.004 2.398 6.964 1.00 62.94 84 CYS A N 1
ATOM 622 C CA . CYS A 1 84 ? 8.916 1.615 8.192 1.00 62.94 84 CYS A CA 1
ATOM 623 C C . CYS A 1 84 ? 7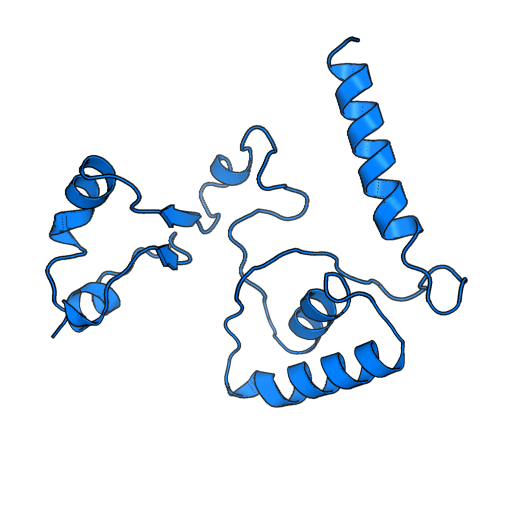.845 2.218 9.122 1.00 62.94 84 CYS A C 1
ATOM 625 O O . CYS A 1 84 ? 7.576 3.425 9.105 1.00 62.94 84 CYS A O 1
ATOM 627 N N . ALA A 1 85 ? 7.252 1.387 9.982 1.00 60.94 85 ALA A N 1
ATOM 628 C CA . ALA A 1 85 ? 6.257 1.846 10.948 1.00 60.94 85 ALA A CA 1
ATOM 629 C C . ALA A 1 85 ? 6.786 3.028 11.789 1.00 60.94 85 ALA A C 1
ATOM 631 O O . ALA A 1 85 ? 7.885 2.971 12.343 1.00 60.94 85 ALA A O 1
ATOM 632 N N . ASN A 1 86 ? 5.965 4.074 11.941 1.00 59.22 86 ASN A N 1
ATOM 633 C CA . ASN A 1 86 ? 6.263 5.338 12.638 1.00 59.22 86 ASN A CA 1
ATOM 634 C C . ASN A 1 86 ? 7.188 6.340 11.909 1.00 59.22 86 ASN A C 1
ATOM 636 O O . ASN A 1 86 ? 7.495 7.388 12.489 1.00 59.22 86 ASN A O 1
ATOM 640 N N . SER A 1 87 ? 7.588 6.080 10.661 1.00 58.12 87 SER A N 1
ATOM 641 C CA . SER A 1 87 ? 8.293 7.051 9.805 1.00 58.12 87 SER A CA 1
ATOM 642 C C . SER A 1 87 ? 7.315 7.928 9.011 1.00 58.12 87 SER A C 1
ATOM 644 O O . SER A 1 87 ? 6.185 7.522 8.741 1.00 58.12 87 SER A O 1
ATOM 646 N N . HIS A 1 88 ? 7.700 9.164 8.681 1.00 59.44 88 HIS A N 1
ATOM 647 C CA . HIS A 1 88 ? 6.911 10.087 7.848 1.00 59.44 88 HIS A CA 1
ATOM 648 C C . HIS A 1 88 ? 7.705 10.539 6.621 1.00 59.44 88 HIS A C 1
ATOM 650 O O . HIS A 1 88 ? 8.930 10.605 6.666 1.00 59.44 88 HIS A O 1
ATOM 656 N N . PHE A 1 89 ? 7.000 10.917 5.551 1.00 55.31 89 PHE A N 1
ATOM 657 C CA . PHE A 1 89 ? 7.597 11.323 4.271 1.00 55.31 89 PHE A CA 1
ATOM 658 C C . PHE A 1 89 ? 8.611 12.480 4.397 1.00 55.31 89 PHE A C 1
ATOM 660 O O . PHE A 1 89 ? 9.580 12.549 3.649 1.00 55.31 89 PHE A O 1
ATOM 667 N N . HIS A 1 90 ? 8.413 13.376 5.370 1.00 55.28 90 HIS A N 1
ATOM 668 C CA . HIS A 1 90 ? 9.295 14.522 5.628 1.00 55.28 90 HIS A CA 1
ATOM 669 C C . HIS A 1 90 ? 10.292 14.316 6.778 1.00 55.28 90 HIS A C 1
ATOM 671 O O . HIS A 1 90 ? 11.028 15.249 7.103 1.00 55.28 90 HIS A O 1
ATOM 677 N N . ASP A 1 91 ? 10.312 13.147 7.427 1.00 58.50 91 ASP A N 1
ATOM 678 C CA . ASP A 1 91 ? 11.344 12.862 8.426 1.00 58.50 91 ASP A CA 1
ATOM 679 C C . ASP A 1 91 ? 12.716 12.786 7.717 1.00 58.50 91 ASP A C 1
ATOM 681 O O . ASP A 1 91 ? 12.804 12.331 6.575 1.00 58.50 91 ASP A O 1
ATOM 685 N N . GLU A 1 92 ? 13.797 13.241 8.369 1.00 51.31 92 GLU A N 1
ATOM 686 C CA . GLU A 1 92 ? 15.172 13.089 7.862 1.00 51.31 92 GLU A CA 1
ATOM 687 C C . GLU A 1 92 ? 15.468 11.594 7.688 1.00 51.31 92 GLU A C 1
ATOM 689 O O . GLU A 1 92 ? 15.748 10.898 8.659 1.00 51.31 92 GLU A O 1
ATOM 694 N N . ASN A 1 93 ? 15.296 11.118 6.454 1.00 47.53 93 ASN A N 1
ATOM 695 C CA . ASN A 1 93 ? 14.905 9.759 6.089 1.00 47.53 93 ASN A CA 1
ATOM 696 C C . ASN A 1 93 ? 15.658 8.637 6.844 1.00 47.53 93 ASN A C 1
ATOM 698 O O . ASN A 1 93 ? 16.702 8.178 6.372 1.00 47.53 93 ASN A O 1
ATOM 702 N N . PRO A 1 94 ? 15.112 8.112 7.961 1.00 43.84 94 PRO A N 1
ATOM 703 C CA . PRO A 1 94 ? 15.601 6.878 8.555 1.00 43.84 94 PRO A CA 1
ATOM 704 C C . PRO A 1 94 ? 15.020 5.655 7.823 1.00 43.84 94 PRO A C 1
ATOM 706 O O . PRO A 1 94 ? 15.513 4.550 8.004 1.00 43.84 94 PRO A O 1
ATOM 709 N N . ALA A 1 95 ? 14.029 5.820 6.942 1.00 44.34 95 ALA A N 1
ATOM 710 C CA . ALA A 1 95 ? 13.475 4.757 6.100 1.00 44.34 95 ALA A CA 1
ATOM 711 C C . ALA A 1 95 ? 14.411 4.335 4.942 1.00 44.34 95 ALA A C 1
ATOM 713 O O . ALA A 1 95 ? 14.115 3.387 4.230 1.00 44.34 95 ALA A O 1
ATOM 714 N N . ARG A 1 96 ? 15.593 4.955 4.801 1.00 50.00 96 ARG A N 1
ATOM 715 C CA . ARG A 1 96 ? 16.737 4.381 4.063 1.00 50.00 96 ARG A CA 1
ATOM 716 C C . ARG A 1 96 ? 17.688 3.547 4.930 1.00 50.00 96 ARG A C 1
ATOM 718 O O . ARG A 1 96 ? 18.688 3.060 4.414 1.00 50.00 96 ARG A O 1
ATOM 725 N N . THR A 1 97 ? 17.442 3.426 6.236 1.00 48.00 97 THR A N 1
ATOM 726 C CA . THR A 1 97 ? 18.333 2.689 7.154 1.00 48.00 97 THR A CA 1
ATOM 727 C C . THR A 1 97 ? 17.875 1.273 7.470 1.00 48.00 97 THR A C 1
ATOM 729 O O . THR A 1 97 ? 18.661 0.531 8.052 1.00 48.00 97 THR A O 1
ATOM 732 N N . ASP A 1 98 ? 16.666 0.871 7.061 1.00 58.31 98 ASP A N 1
ATOM 733 C CA . ASP A 1 98 ? 16.309 -0.546 7.015 1.00 58.31 98 ASP A CA 1
ATOM 734 C C . ASP A 1 98 ? 16.857 -1.139 5.705 1.00 58.31 98 ASP A C 1
ATOM 736 O O . ASP A 1 98 ? 16.321 -0.834 4.637 1.00 58.31 98 ASP A O 1
ATOM 740 N N . PRO A 1 99 ? 17.926 -1.958 5.743 1.00 58.03 99 PRO A N 1
ATOM 741 C CA . PRO A 1 99 ? 18.486 -2.573 4.541 1.00 58.03 99 PRO A CA 1
ATOM 742 C C . PRO A 1 99 ? 17.519 -3.558 3.864 1.00 58.03 99 PRO A C 1
ATOM 744 O O . PRO A 1 99 ? 17.824 -4.052 2.780 1.00 58.03 99 PRO A O 1
ATOM 747 N N . HIS A 1 100 ? 16.381 -3.860 4.496 1.00 61.12 100 HIS A N 1
ATOM 748 C CA . HIS A 1 100 ? 15.340 -4.748 3.990 1.00 61.12 100 HIS A CA 1
ATOM 749 C C . HIS A 1 100 ? 14.010 -4.025 3.713 1.00 61.12 100 HIS A C 1
ATOM 751 O O . HIS A 1 100 ? 13.034 -4.679 3.342 1.00 61.12 100 HIS A O 1
ATOM 757 N N . GLY A 1 101 ? 13.958 -2.699 3.883 1.00 71.00 101 GLY A N 1
ATOM 758 C CA . GLY A 1 101 ? 12.777 -1.895 3.576 1.00 71.00 101 GLY A CA 1
ATOM 759 C C . GLY A 1 101 ? 12.522 -1.814 2.071 1.00 71.00 101 GLY A C 1
ATOM 760 O O . GLY A 1 101 ? 13.457 -1.715 1.278 1.00 71.00 101 GLY A O 1
ATOM 761 N N . LEU A 1 102 ? 11.250 -1.846 1.673 1.00 78.25 102 LEU A N 1
ATOM 762 C CA . LEU A 1 102 ? 10.864 -1.625 0.280 1.00 78.25 102 LEU A CA 1
ATOM 763 C C . LEU A 1 102 ? 10.921 -0.131 -0.045 1.00 78.25 102 LEU A C 1
ATOM 765 O O . LEU A 1 102 ? 10.543 0.690 0.784 1.00 78.25 102 LEU A O 1
ATOM 769 N N . CYS A 1 103 ? 11.334 0.228 -1.258 1.00 78.25 103 CYS A N 1
ATOM 770 C CA . CYS A 1 103 ? 11.450 1.624 -1.677 1.00 78.25 103 CYS A CA 1
ATOM 771 C C . CYS A 1 103 ? 10.643 1.947 -2.940 1.00 78.25 103 CYS A C 1
ATOM 773 O O . CYS A 1 103 ? 10.540 1.139 -3.866 1.00 78.25 103 CYS A O 1
ATOM 775 N N . GLY A 1 104 ? 10.066 3.148 -2.984 1.00 79.88 104 GLY A N 1
ATOM 776 C CA . GLY A 1 104 ? 9.533 3.729 -4.209 1.00 79.88 104 GLY A CA 1
ATOM 777 C C . GLY A 1 104 ? 10.663 4.286 -5.071 1.00 79.88 104 GLY A C 1
ATOM 778 O O . GLY A 1 104 ? 11.592 4.918 -4.562 1.00 79.88 104 GLY A O 1
ATOM 779 N N . VAL A 1 105 ? 10.604 4.068 -6.386 1.00 81.81 105 VAL A N 1
ATOM 780 C CA . VAL A 1 105 ? 11.567 4.651 -7.329 1.00 81.81 105 VAL A CA 1
ATOM 781 C C . VAL A 1 105 ? 10.895 5.702 -8.187 1.00 81.81 105 VAL A C 1
ATOM 783 O O . VAL A 1 105 ? 10.089 5.392 -9.064 1.00 81.81 105 VAL A O 1
ATOM 786 N N . GLU A 1 106 ? 11.282 6.954 -7.961 1.00 84.75 106 GLU A N 1
ATOM 787 C CA . GLU A 1 106 ? 10.758 8.094 -8.696 1.00 84.75 106 GLU A CA 1
ATOM 788 C C . GLU A 1 106 ? 11.729 8.581 -9.793 1.00 84.75 106 GLU A C 1
ATOM 790 O O . GLU A 1 106 ? 12.890 8.884 -9.530 1.00 84.75 106 GLU A O 1
ATOM 795 N N . LEU A 1 107 ? 11.261 8.669 -11.040 1.00 86.06 107 LEU A N 1
ATOM 796 C CA . LEU A 1 107 ? 12.026 8.991 -12.249 1.00 86.06 107 LEU A CA 1
ATOM 797 C C . LEU A 1 107 ? 11.690 10.400 -12.759 1.00 86.06 107 LEU A C 1
ATOM 799 O O . LEU A 1 107 ? 11.193 10.580 -13.882 1.00 86.06 107 LEU A O 1
ATOM 803 N N . TRP A 1 108 ? 11.930 11.412 -11.927 1.00 82.31 108 TRP A N 1
ATOM 804 C CA . TRP A 1 108 ? 11.538 12.794 -12.212 1.00 82.31 108 TRP A CA 1
ATOM 805 C C . TRP A 1 108 ? 12.375 13.432 -13.318 1.00 82.31 108 TRP A C 1
ATOM 807 O O . TRP A 1 108 ? 11.845 14.160 -14.162 1.00 82.31 108 TRP A O 1
ATOM 817 N N . ASN A 1 109 ? 13.677 13.146 -13.351 1.00 85.12 109 ASN A N 1
ATOM 818 C CA . ASN A 1 109 ? 14.613 13.794 -14.265 1.00 85.12 109 ASN A CA 1
ATOM 819 C C . ASN A 1 109 ? 15.305 12.798 -15.222 1.00 85.12 109 ASN A C 1
ATOM 821 O O . ASN A 1 109 ? 15.095 11.585 -15.188 1.00 85.12 109 ASN A O 1
ATOM 825 N N . ALA A 1 110 ? 16.098 13.328 -16.158 1.00 85.00 110 ALA A N 1
ATOM 826 C CA . ALA A 1 110 ? 16.796 12.513 -17.151 1.00 85.00 110 ALA A CA 1
ATOM 827 C C . ALA A 1 110 ? 17.886 11.616 -16.536 1.00 85.00 110 ALA A C 1
ATOM 829 O O . ALA A 1 110 ? 18.127 10.528 -17.054 1.00 85.00 110 ALA A O 1
ATOM 830 N N . ALA A 1 111 ? 18.515 12.045 -15.438 1.00 86.69 111 ALA A N 1
ATOM 831 C CA . ALA A 1 111 ? 19.529 11.257 -14.745 1.00 86.69 111 ALA A CA 1
ATOM 832 C C . ALA A 1 111 ? 18.907 10.042 -14.040 1.00 86.69 111 ALA A C 1
ATOM 834 O O . ALA A 1 111 ? 19.448 8.944 -14.158 1.00 86.69 111 ALA A O 1
ATOM 835 N N . ASP A 1 112 ? 17.739 10.200 -13.406 1.00 82.38 112 ASP A N 1
ATOM 836 C CA . ASP A 1 112 ? 17.009 9.087 -12.779 1.00 82.38 112 ASP A CA 1
ATOM 837 C C . ASP A 1 112 ? 16.650 8.018 -13.822 1.00 82.38 112 ASP A C 1
ATOM 839 O O . ASP A 1 112 ? 16.873 6.826 -13.624 1.00 82.38 112 ASP A O 1
ATOM 843 N N . LYS A 1 113 ? 16.165 8.453 -14.993 1.00 83.00 113 LYS A N 1
ATOM 844 C CA . LYS A 1 113 ? 15.837 7.555 -16.112 1.00 83.00 113 LYS A CA 1
ATOM 845 C C . LYS A 1 113 ? 17.073 6.853 -16.663 1.00 83.00 113 LYS A C 1
ATOM 847 O O . LYS A 1 113 ? 17.026 5.653 -16.910 1.00 83.00 113 LYS A O 1
ATOM 852 N N . ALA A 1 114 ? 18.176 7.582 -16.838 1.00 86.50 114 ALA A N 1
ATOM 853 C CA . ALA A 1 114 ? 19.427 7.015 -17.332 1.00 86.50 114 ALA A CA 1
ATOM 854 C C . ALA A 1 114 ? 19.987 5.945 -16.381 1.00 86.50 114 ALA A C 1
ATOM 856 O O . ALA A 1 114 ? 20.480 4.918 -16.844 1.00 86.50 114 ALA A O 1
ATOM 857 N N . ARG A 1 115 ? 19.847 6.140 -15.062 1.00 85.81 115 ARG A N 1
ATOM 858 C CA . ARG A 1 115 ? 20.284 5.178 -14.038 1.00 85.81 115 ARG A CA 1
ATOM 859 C C . ARG A 1 115 ? 19.598 3.814 -14.162 1.00 85.81 115 ARG A C 1
ATOM 861 O O . ARG A 1 115 ? 20.206 2.803 -13.824 1.00 85.81 115 ARG A O 1
ATOM 868 N N . HIS A 1 116 ? 18.362 3.788 -14.655 1.00 86.06 116 HIS A N 1
ATOM 869 C CA . HIS A 1 116 ? 17.538 2.580 -14.750 1.00 86.06 116 HIS A CA 1
ATOM 870 C C . HIS A 1 116 ? 17.220 2.171 -16.195 1.00 86.06 116 HIS A C 1
ATOM 872 O O . HIS A 1 116 ? 16.385 1.300 -16.415 1.00 86.06 116 HIS A O 1
ATOM 878 N N . ALA A 1 117 ? 17.903 2.750 -17.188 1.00 84.81 117 ALA A N 1
ATOM 879 C CA . ALA A 1 117 ? 17.606 2.538 -18.606 1.00 84.81 117 ALA A CA 1
ATOM 880 C C . ALA A 1 117 ? 17.686 1.065 -19.042 1.00 84.81 117 ALA A C 1
ATOM 882 O O . ALA A 1 117 ? 16.912 0.652 -19.895 1.00 84.81 117 ALA A O 1
ATOM 883 N N . GLY A 1 118 ? 18.583 0.274 -18.441 1.00 85.31 118 GLY A N 1
ATOM 884 C CA . GLY A 1 118 ? 18.690 -1.159 -18.733 1.00 85.31 118 GLY A CA 1
ATOM 885 C C . GLY A 1 118 ? 17.483 -1.975 -18.263 1.00 85.31 118 GLY A C 1
ATOM 886 O O . GLY A 1 118 ? 17.136 -2.951 -18.907 1.00 85.31 118 GLY A O 1
ATOM 887 N N . LEU A 1 119 ? 16.828 -1.564 -17.171 1.00 85.75 119 LEU A N 1
ATOM 888 C CA . LEU A 1 119 ? 15.586 -2.181 -16.691 1.00 85.75 119 LEU A CA 1
ATOM 889 C C . LEU A 1 119 ? 14.361 -1.661 -17.467 1.00 85.75 119 LEU A C 1
ATOM 891 O O . LEU A 1 119 ? 13.396 -2.387 -17.668 1.00 85.75 119 LEU A O 1
ATOM 895 N N . LEU A 1 120 ? 14.402 -0.396 -17.897 1.00 83.19 120 LEU A N 1
ATOM 896 C CA . LEU A 1 120 ? 13.316 0.319 -18.577 1.00 83.19 120 LEU A CA 1
ATOM 897 C C . LEU A 1 120 ? 13.495 0.310 -20.106 1.00 83.19 120 LEU A C 1
ATOM 899 O O . LEU A 1 120 ? 13.361 1.346 -20.764 1.00 83.19 120 LEU A O 1
ATOM 903 N N . ASP A 1 121 ? 13.827 -0.850 -20.665 1.00 84.00 121 ASP A N 1
ATOM 904 C CA . ASP A 1 121 ? 14.200 -1.045 -22.073 1.00 84.00 121 ASP A CA 1
ATOM 905 C C . ASP A 1 121 ? 13.007 -1.101 -23.048 1.00 84.00 121 ASP A C 1
ATOM 907 O O . ASP A 1 121 ? 13.196 -1.196 -24.260 1.00 84.00 121 ASP A O 1
ATOM 911 N N . GLY A 1 122 ? 11.779 -0.987 -22.533 1.00 82.88 122 GLY A N 1
ATOM 912 C CA . GLY A 1 122 ? 10.550 -1.034 -23.325 1.00 82.88 122 GLY A CA 1
ATOM 913 C C . GLY A 1 122 ? 9.958 -2.436 -23.487 1.00 82.88 122 GLY A C 1
ATOM 914 O O . GLY A 1 122 ? 9.017 -2.593 -24.258 1.00 82.88 122 GLY A O 1
ATOM 915 N N . SER A 1 123 ? 10.447 -3.443 -22.761 1.00 90.19 123 SER A N 1
ATOM 916 C CA . SER A 1 123 ? 9.799 -4.757 -22.672 1.00 90.19 123 SER A CA 1
ATOM 917 C C . SER A 1 123 ? 9.111 -4.924 -21.318 1.00 90.19 123 SER A C 1
ATOM 919 O O . SER A 1 123 ? 9.752 -4.826 -20.268 1.00 90.19 123 SER A O 1
ATOM 921 N N . LEU A 1 124 ? 7.785 -5.123 -21.320 1.00 89.06 124 LEU A N 1
ATOM 922 C CA . LEU A 1 124 ? 7.045 -5.300 -20.063 1.00 89.06 124 LEU A CA 1
ATOM 923 C C . LEU A 1 124 ? 7.443 -6.616 -19.391 1.00 89.06 124 LEU A C 1
ATOM 925 O O . LEU A 1 124 ? 7.668 -6.645 -18.184 1.00 89.06 124 LEU A O 1
ATOM 929 N N . ASP A 1 125 ? 7.603 -7.674 -20.185 1.00 90.81 125 ASP A N 1
ATOM 930 C CA . ASP A 1 125 ? 8.046 -8.982 -19.708 1.00 90.81 125 ASP A CA 1
ATOM 931 C C . ASP A 1 125 ? 9.432 -8.897 -19.064 1.00 90.81 125 ASP A C 1
ATOM 933 O O . ASP A 1 125 ? 9.652 -9.453 -17.987 1.00 90.81 125 ASP A O 1
ATOM 937 N N . HIS A 1 126 ? 10.360 -8.158 -19.680 1.00 91.25 126 HIS A N 1
ATOM 938 C CA . HIS A 1 126 ? 11.691 -7.945 -19.118 1.00 91.25 126 HIS A CA 1
ATOM 939 C C . HIS A 1 126 ? 11.627 -7.172 -17.795 1.00 91.25 126 HIS A C 1
ATOM 941 O O . HIS A 1 126 ? 12.264 -7.582 -16.823 1.00 91.25 126 HIS A O 1
ATOM 947 N N . LEU A 1 127 ? 10.824 -6.103 -17.731 1.00 90.12 127 LEU A N 1
ATOM 948 C CA . LEU A 1 127 ? 10.612 -5.334 -16.505 1.00 90.12 127 LEU A CA 1
ATOM 949 C C . LEU A 1 127 ? 10.029 -6.208 -15.386 1.00 90.12 127 LEU A C 1
ATOM 951 O O . LEU A 1 127 ? 10.525 -6.163 -14.264 1.00 90.12 127 LEU A O 1
ATOM 955 N N . CYS A 1 128 ? 9.007 -7.013 -15.681 1.00 90.06 128 CYS A N 1
ATOM 956 C CA . CYS A 1 128 ? 8.376 -7.905 -14.709 1.00 90.06 128 CYS A CA 1
ATOM 957 C C . CYS A 1 128 ? 9.318 -9.024 -14.247 1.00 90.06 128 CYS A C 1
ATOM 959 O O . CYS A 1 128 ? 9.351 -9.338 -13.059 1.00 90.06 128 CYS A O 1
ATOM 961 N N . ALA A 1 129 ? 10.106 -9.604 -15.156 1.00 92.44 129 ALA A N 1
ATOM 962 C CA . ALA A 1 129 ? 11.050 -10.673 -14.833 1.00 92.44 129 ALA A CA 1
ATOM 963 C C . ALA A 1 129 ? 12.260 -10.189 -14.017 1.00 92.44 129 ALA A C 1
ATOM 965 O O . ALA A 1 129 ? 12.844 -10.972 -13.271 1.00 92.44 129 ALA A O 1
ATOM 966 N N . ASN A 1 130 ? 12.635 -8.913 -14.150 1.00 92.06 130 ASN A N 1
ATOM 967 C CA . ASN A 1 130 ? 13.822 -8.334 -13.514 1.00 92.06 130 ASN A CA 1
ATOM 968 C C . ASN A 1 130 ? 13.478 -7.239 -12.494 1.00 92.06 130 ASN A C 1
ATOM 970 O O . ASN A 1 130 ? 14.340 -6.429 -12.145 1.00 92.06 130 ASN A O 1
ATOM 974 N N . PHE A 1 131 ? 12.229 -7.192 -12.019 1.00 90.62 131 PHE A N 1
ATOM 975 C CA . PHE A 1 131 ? 11.800 -6.191 -11.048 1.00 90.62 131 PHE A CA 1
ATOM 976 C C . PHE A 1 131 ? 12.564 -6.376 -9.722 1.00 90.62 131 PHE A C 1
ATOM 978 O O . PHE A 1 131 ? 12.518 -7.472 -9.152 1.00 90.62 131 PHE A O 1
ATOM 985 N N . PRO A 1 132 ? 13.279 -5.352 -9.216 1.00 88.44 132 PRO A N 1
ATOM 986 C CA . PRO A 1 132 ? 14.083 -5.503 -8.006 1.00 88.44 132 PRO A CA 1
ATOM 987 C C . PRO A 1 132 ? 13.236 -5.850 -6.776 1.00 88.44 132 PRO A C 1
ATOM 989 O O . PRO A 1 132 ? 12.168 -5.282 -6.555 1.00 88.44 132 PRO A O 1
ATOM 992 N N . ALA A 1 133 ? 13.723 -6.786 -5.959 1.00 86.31 133 ALA A N 1
ATOM 993 C CA . ALA A 1 133 ? 12.980 -7.311 -4.811 1.00 86.31 133 ALA A CA 1
ATOM 994 C C . ALA A 1 133 ? 12.792 -6.289 -3.673 1.00 86.31 133 ALA A C 1
ATOM 996 O O . ALA A 1 133 ? 11.891 -6.443 -2.852 1.00 86.31 133 ALA A O 1
ATOM 997 N N . ASP A 1 134 ? 13.646 -5.268 -3.620 1.00 83.50 134 ASP A N 1
ATOM 998 C CA . ASP A 1 134 ? 13.614 -4.156 -2.671 1.00 83.50 134 ASP A CA 1
ATOM 999 C C . ASP A 1 134 ? 12.771 -2.971 -3.170 1.00 83.50 134 ASP A C 1
ATOM 1001 O O . ASP A 1 134 ? 12.685 -1.945 -2.497 1.00 83.50 134 ASP A O 1
ATOM 1005 N N . TRP A 1 135 ? 12.150 -3.070 -4.348 1.00 84.94 135 TRP A N 1
ATOM 1006 C CA . TRP A 1 135 ? 11.310 -2.007 -4.895 1.00 84.94 135 TRP A CA 1
ATOM 1007 C C . TRP A 1 135 ? 9.836 -2.284 -4.613 1.00 84.94 135 TRP A C 1
ATOM 1009 O O . TRP A 1 135 ? 9.357 -3.412 -4.718 1.00 84.94 135 TRP A O 1
ATOM 1019 N N . LEU A 1 136 ? 9.099 -1.231 -4.266 1.00 84.75 136 LEU A N 1
ATOM 1020 C CA . LEU A 1 136 ? 7.649 -1.275 -4.091 1.0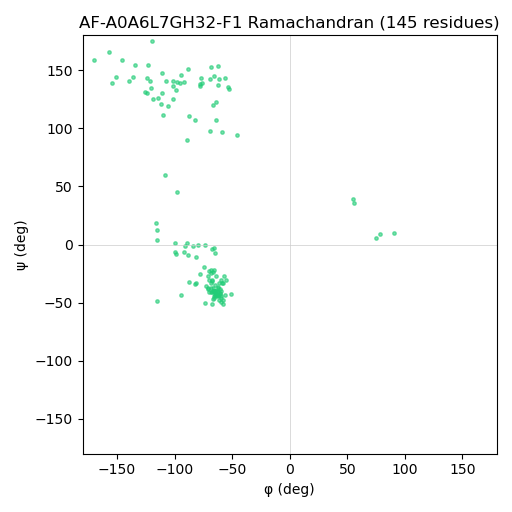0 84.75 136 LEU A CA 1
ATOM 1021 C C . LEU A 1 136 ? 6.919 -0.854 -5.369 1.00 84.75 136 LEU A C 1
ATOM 1023 O O . LEU A 1 136 ? 5.935 -1.475 -5.760 1.00 84.75 136 LEU A O 1
ATOM 1027 N N . TYR A 1 137 ? 7.392 0.213 -6.013 1.00 85.19 137 TYR A N 1
ATOM 1028 C CA . TYR A 1 137 ? 6.831 0.743 -7.252 1.00 85.19 137 TYR A CA 1
ATOM 1029 C C . TYR A 1 137 ? 7.875 1.556 -8.019 1.00 85.19 137 TYR A C 1
ATOM 1031 O O . TYR A 1 137 ? 8.897 1.968 -7.471 1.00 85.19 137 TYR A O 1
ATOM 1039 N N . ILE A 1 138 ? 7.577 1.829 -9.290 1.00 85.81 138 ILE A N 1
ATOM 1040 C CA . ILE A 1 138 ? 8.325 2.772 -10.124 1.00 85.81 138 ILE A CA 1
ATOM 1041 C C . ILE A 1 138 ? 7.340 3.818 -10.649 1.00 85.81 138 ILE A C 1
ATOM 1043 O O . ILE A 1 138 ? 6.298 3.471 -11.206 1.00 85.81 138 ILE A O 1
ATOM 1047 N N . HIS A 1 139 ? 7.669 5.099 -10.508 1.00 85.06 139 HIS A N 1
ATOM 1048 C CA . HIS A 1 139 ? 6.861 6.215 -10.990 1.00 85.06 139 HIS A CA 1
ATOM 1049 C C . HIS A 1 139 ? 7.749 7.305 -11.605 1.00 85.06 139 HIS A C 1
ATOM 1051 O O . HIS A 1 139 ? 8.779 7.613 -11.046 1.00 85.06 139 HIS A O 1
ATOM 1057 N N . PRO A 1 140 ? 7.392 7.968 -12.709 1.00 80.12 140 PRO A N 1
ATOM 1058 C CA . PRO A 1 140 ? 6.365 7.574 -13.651 1.00 80.12 140 PRO A CA 1
ATOM 1059 C C . PRO A 1 140 ? 6.863 6.440 -14.556 1.00 80.12 140 PRO A C 1
ATOM 1061 O O . PRO A 1 140 ? 7.968 6.494 -15.100 1.00 80.12 140 PRO A O 1
ATOM 1064 N N . VAL A 1 141 ? 5.995 5.465 -14.826 1.00 78.19 141 VAL A N 1
ATOM 1065 C CA . VAL A 1 141 ? 6.183 4.504 -15.920 1.00 78.19 141 VAL A CA 1
ATOM 1066 C C . VAL A 1 141 ? 5.120 4.765 -16.976 1.00 78.19 141 VAL A C 1
ATOM 1068 O O . VAL A 1 141 ? 3.921 4.698 -16.715 1.00 78.19 141 VAL A O 1
ATOM 1071 N N . LYS A 1 142 ? 5.553 5.073 -18.201 1.00 80.50 142 LYS A N 1
ATOM 1072 C CA . LYS A 1 142 ? 4.640 5.192 -19.340 1.00 80.50 142 LYS A CA 1
ATOM 1073 C C . LYS A 1 142 ? 4.497 3.827 -20.003 1.00 80.50 142 LYS A C 1
ATOM 1075 O O . LYS A 1 142 ? 5.252 3.524 -20.922 1.00 80.50 142 LYS A O 1
ATOM 1080 N N . LEU A 1 143 ? 3.521 3.038 -19.549 1.00 79.94 143 LEU A N 1
ATOM 1081 C CA . LEU A 1 143 ? 3.293 1.667 -20.028 1.00 79.94 143 LEU A CA 1
ATOM 1082 C C . LEU A 1 143 ? 3.061 1.575 -21.542 1.00 79.94 143 LEU A C 1
ATOM 1084 O O . LEU A 1 143 ? 3.458 0.595 -22.145 1.00 79.94 143 LEU A O 1
ATOM 1088 N N . SER A 1 144 ? 2.540 2.618 -22.199 1.00 79.62 144 SER A N 1
ATOM 1089 C CA . SER A 1 144 ? 2.395 2.630 -23.668 1.00 79.62 144 SER A CA 1
ATOM 1090 C C . SER A 1 144 ? 3.711 2.654 -24.454 1.00 79.62 144 SER A C 1
ATOM 1092 O O . SER A 1 144 ? 3.690 2.638 -25.680 1.00 79.62 144 SER A O 1
ATOM 1094 N N . ARG A 1 145 ? 4.856 2.744 -23.771 1.00 81.75 145 AR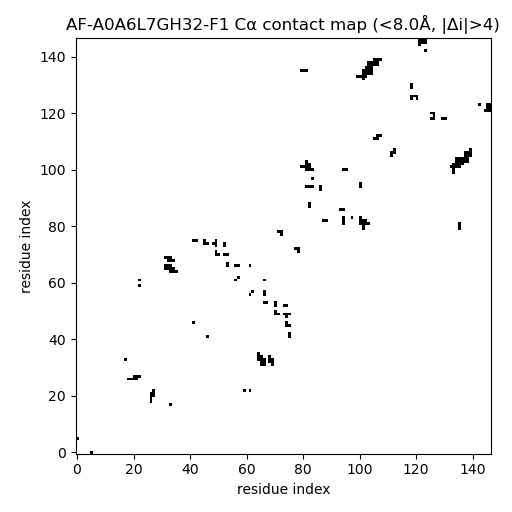G A N 1
ATOM 1095 C CA . ARG A 1 145 ? 6.184 2.552 -24.369 1.00 81.75 145 ARG A CA 1
ATOM 1096 C C . ARG A 1 145 ? 6.674 1.110 -24.283 1.00 81.75 145 ARG A C 1
ATOM 1098 O O . ARG A 1 145 ? 7.739 0.835 -24.820 1.00 81.75 145 ARG A O 1
ATOM 1105 N N . TYR A 1 146 ? 5.934 0.256 -23.585 1.00 84.12 146 TYR A N 1
ATOM 1106 C CA . TYR A 1 146 ? 6.262 -1.141 -23.399 1.00 84.12 146 TYR A CA 1
ATOM 1107 C C . TYR A 1 146 ? 5.418 -1.985 -24.351 1.00 84.12 146 TYR A C 1
ATOM 1109 O O . TYR A 1 146 ? 4.229 -1.705 -24.530 1.00 84.12 146 TYR A O 1
ATOM 1117 N N . THR A 1 147 ? 6.054 -2.966 -24.986 1.00 72.88 147 THR A N 1
ATOM 1118 C CA . THR A 1 147 ? 5.413 -3.966 -25.854 1.00 72.88 147 THR A CA 1
ATOM 1119 C C . THR A 1 147 ? 5.398 -5.332 -25.207 1.00 72.88 147 THR A C 1
ATOM 1121 O O . THR A 1 147 ? 6.360 -5.609 -24.450 1.00 72.88 147 THR A O 1
#

Secondary structure (DSSP, 8-state):
--HHHHHHHHHHHHHHHHHH-EETTEE-SS-------S-----GGGHHHHHHHHHHHHHTT--HHHHHHHHHHHHSS----SSPTT--TTSS-GGGS-TT--EEEE--SHHHHHHTTTT-SS-HHHHHHT--TTEEEEES--GGG--